Protein AF-A0A2D8VE11-F1 (afdb_monomer_lite)

Foldseek 3Di:
DDDDPPDPPDPDDPVVDVVVVVVVVVVVVVVLVVVLVVQVVCLVVDPDDQPPPDDDPCSVVSNDRCSVSVVVVVVVVVVVVVVVCCCAPPNDRNPDDDPCPVVD

pLDDT: mean 75.74, std 14.11, range [41.53, 95.5]

Secondary structu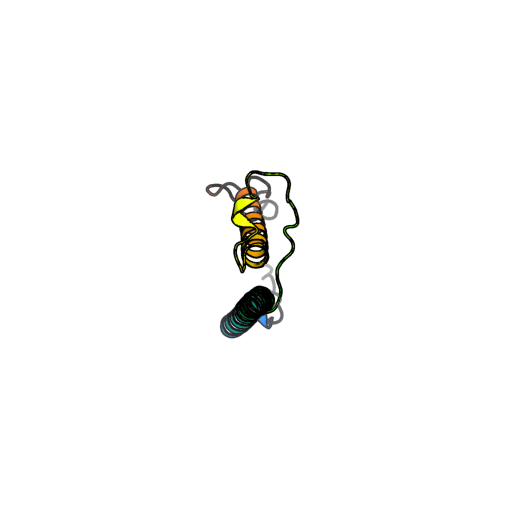re (DSSP, 8-state):
---------PPPPGGGSHHHHHHHHHHHHHHHHHHHHHHHHHHHHS-PPPS-TT--TTTTTTTSTTHHHHHHHHHHHHHHHHHHHHH-BTTB-SSSPPSGGG--

Sequence (104 aa):
MSKTRKKNEEPKRWLDDPANVRKFLRGFYLACVICLLADLVFSIFWHKHEAFPGGGFLAGAESFPMFYGLYGFAACAALILVSKLMRSYKGRSVLMREEDYWSK

Structure (mmCIF, N/CA/C/O backbone):
data_AF-A0A2D8VE11-F1
#
_entry.id   AF-A0A2D8VE11-F1
#
loop_
_atom_site.group_PDB
_atom_site.id
_atom_site.type_symbol
_atom_site.label_atom_id
_atom_site.label_alt_id
_atom_site.label_comp_id
_atom_site.label_asym_id
_atom_site.label_entity_id
_atom_site.label_seq_id
_atom_site.pdbx_PDB_ins_code
_atom_site.Cartn_x
_atom_site.Cartn_y
_atom_site.Cartn_z
_atom_site.occupancy
_atom_site.B_iso_or_equiv
_atom_site.auth_seq_id
_atom_site.auth_comp_id
_atom_site.auth_asym_id
_atom_site.auth_atom_id
_atom_site.pdbx_PDB_model_num
ATOM 1 N N . MET A 1 1 ? -30.081 7.710 43.103 1.00 41.53 1 MET A N 1
ATOM 2 C CA . MET A 1 1 ? -30.799 7.406 41.843 1.00 41.53 1 MET A CA 1
ATOM 3 C C . MET A 1 1 ? -29.781 7.407 40.705 1.00 41.53 1 MET A C 1
ATOM 5 O O . MET A 1 1 ? -29.333 8.468 40.291 1.00 41.53 1 MET A O 1
ATOM 9 N N . SER A 1 2 ? -29.313 6.225 40.299 1.00 42.47 2 SER A N 1
ATOM 10 C CA . SER A 1 2 ? -28.323 6.050 39.227 1.00 42.47 2 SER A CA 1
ATOM 11 C C . SER A 1 2 ? -28.998 6.306 37.877 1.00 42.47 2 SER A C 1
ATOM 13 O O . SER A 1 2 ? -29.929 5.591 37.513 1.00 42.47 2 SER A O 1
ATOM 15 N N . LYS A 1 3 ? -28.590 7.360 37.157 1.00 49.81 3 LYS A N 1
ATOM 16 C CA . LYS A 1 3 ? -29.041 7.611 35.781 1.00 49.81 3 LYS A CA 1
ATOM 17 C C . LYS A 1 3 ? -28.340 6.609 34.864 1.00 49.81 3 LYS A C 1
ATOM 19 O O . LYS A 1 3 ? -27.180 6.799 34.506 1.00 49.81 3 LYS A O 1
ATOM 24 N N . THR A 1 4 ? -29.043 5.552 34.478 1.00 53.69 4 THR A N 1
ATOM 25 C CA . THR A 1 4 ? -28.615 4.604 33.446 1.00 53.69 4 THR A CA 1
ATOM 26 C C . THR A 1 4 ? -28.364 5.380 32.148 1.00 53.69 4 THR A C 1
ATOM 28 O O . THR A 1 4 ? -29.300 5.915 31.551 1.00 53.69 4 THR A O 1
ATOM 31 N N . ARG A 1 5 ? -27.099 5.507 31.717 1.00 60.41 5 ARG A N 1
ATOM 32 C CA . ARG A 1 5 ? -26.772 6.105 30.414 1.00 60.41 5 ARG A CA 1
ATOM 33 C C . ARG A 1 5 ? -27.396 5.223 29.329 1.00 60.41 5 ARG A C 1
ATOM 35 O O . ARG A 1 5 ? -27.011 4.066 29.187 1.00 60.41 5 ARG A O 1
ATOM 42 N N . LYS A 1 6 ? -28.362 5.755 28.573 1.00 52.25 6 LYS A N 1
ATOM 43 C CA . LYS A 1 6 ? -28.847 5.113 27.344 1.00 52.25 6 LYS A CA 1
ATOM 44 C C . LYS A 1 6 ? -27.664 4.994 26.384 1.00 52.25 6 LYS A C 1
ATOM 46 O O . LYS A 1 6 ? -27.095 6.003 25.975 1.00 52.25 6 LYS A O 1
ATOM 51 N N . LYS A 1 7 ? -27.271 3.763 26.067 1.00 57.72 7 LYS A N 1
ATOM 52 C CA . LYS A 1 7 ? -26.312 3.472 25.004 1.00 57.72 7 LYS A CA 1
ATOM 53 C C . LYS A 1 7 ? -27.037 3.775 23.694 1.00 57.72 7 LYS A C 1
ATOM 55 O O . LYS A 1 7 ? -27.973 3.065 23.349 1.00 57.72 7 LYS A O 1
ATOM 60 N N . ASN A 1 8 ? -26.687 4.877 23.036 1.00 62.06 8 ASN A N 1
ATOM 61 C CA . ASN A 1 8 ? -27.191 5.148 21.695 1.00 62.06 8 ASN A CA 1
ATOM 62 C C . ASN A 1 8 ? -26.701 4.004 20.803 1.00 62.06 8 ASN A C 1
ATOM 64 O O . ASN A 1 8 ? -25.496 3.766 20.723 1.00 62.06 8 ASN A O 1
ATOM 68 N N . GLU A 1 9 ? -27.622 3.247 20.215 1.00 70.38 9 GLU A N 1
ATOM 69 C CA . GLU A 1 9 ? -27.270 2.209 19.254 1.00 70.38 9 GLU A CA 1
ATOM 70 C C . GLU A 1 9 ? -26.739 2.905 18.002 1.00 70.38 9 GLU A C 1
ATOM 72 O O . GLU A 1 9 ? -27.488 3.542 17.262 1.00 70.38 9 GLU A O 1
ATOM 77 N N . GLU A 1 10 ? -25.419 2.873 17.814 1.00 75.50 10 GLU A N 1
ATOM 78 C CA . GLU A 1 10 ? -24.819 3.388 16.592 1.00 75.50 10 GLU A CA 1
ATOM 79 C C . GLU A 1 10 ? -25.332 2.569 15.400 1.00 75.50 10 GLU A C 1
ATOM 81 O O . GLU A 1 10 ? -25.393 1.336 15.477 1.00 75.50 10 GLU A O 1
ATOM 86 N N . PRO A 1 11 ? -25.720 3.223 14.292 1.00 80.31 11 PRO A N 1
ATOM 87 C CA . PRO A 1 11 ? -26.229 2.514 13.133 1.00 80.31 11 PRO A CA 1
ATOM 88 C C . PRO A 1 11 ? -25.133 1.612 12.567 1.00 80.31 11 PRO A C 1
ATOM 90 O O . PRO A 1 11 ? -24.020 2.067 12.297 1.00 80.31 11 PRO A O 1
ATOM 93 N N . LYS A 1 12 ? -25.469 0.334 12.366 1.00 81.31 12 LYS A N 1
ATOM 94 C CA . LYS A 1 12 ? -24.555 -0.677 11.826 1.00 81.31 12 LYS A CA 1
ATOM 95 C C . LYS A 1 12 ? -24.008 -0.218 10.471 1.00 81.31 12 LYS A C 1
ATOM 97 O O . LYS A 1 12 ? -24.776 -0.036 9.522 1.00 81.31 12 LYS A O 1
ATOM 102 N N . ARG A 1 13 ? -22.691 -0.029 10.367 1.00 85.88 13 ARG A N 1
ATOM 103 C CA . ARG A 1 13 ? -22.025 0.432 9.143 1.00 85.88 13 ARG A CA 1
ATOM 104 C C . ARG A 1 13 ? -21.649 -0.759 8.271 1.00 85.88 13 ARG A C 1
ATOM 106 O O . ARG A 1 13 ? -21.371 -1.857 8.741 1.00 85.88 13 ARG A O 1
ATOM 113 N N . TRP A 1 14 ? -21.599 -0.538 6.960 1.00 86.94 14 TRP A N 1
ATOM 114 C CA . TRP A 1 14 ? -21.304 -1.595 5.986 1.00 86.94 14 TRP A CA 1
ATOM 115 C C . TRP A 1 14 ? -19.910 -2.226 6.161 1.00 86.94 14 TRP A C 1
ATOM 117 O O . TRP A 1 14 ? -19.740 -3.420 5.907 1.00 86.94 14 TRP A O 1
ATOM 127 N N . LEU A 1 15 ? -18.934 -1.437 6.625 1.00 87.81 15 LEU A N 1
ATOM 128 C CA . LEU A 1 15 ? -17.557 -1.869 6.887 1.00 87.81 15 LEU A CA 1
ATOM 129 C C . LEU A 1 15 ? -17.367 -2.539 8.259 1.00 87.81 15 LEU A C 1
ATOM 131 O O . LEU A 1 15 ? -16.271 -3.021 8.530 1.00 87.81 15 LEU A O 1
ATOM 135 N N . ASP A 1 16 ? -18.407 -2.615 9.096 1.00 86.19 16 ASP A N 1
ATOM 136 C CA . ASP A 1 16 ? -18.332 -3.330 10.379 1.00 86.19 16 ASP A CA 1
ATOM 137 C C . ASP A 1 16 ? -18.358 -4.853 10.171 1.00 86.19 16 ASP A C 1
ATOM 139 O O . ASP A 1 16 ? -17.885 -5.615 11.014 1.00 86.19 16 ASP A O 1
ATOM 143 N N . ASP A 1 17 ? -18.903 -5.315 9.038 1.00 90.19 17 ASP A N 1
ATOM 144 C CA . ASP A 1 17 ? -18.880 -6.727 8.674 1.00 90.19 17 ASP A CA 1
ATOM 145 C C . ASP A 1 17 ? -17.495 -7.111 8.112 1.00 90.19 17 ASP A C 1
ATOM 147 O O . ASP A 1 17 ? -17.105 -6.631 7.035 1.00 90.19 17 ASP A O 1
ATOM 151 N N . PRO A 1 18 ? -16.757 -8.033 8.765 1.00 89.62 18 PRO A N 1
ATOM 152 C CA . PRO A 1 18 ? -15.449 -8.476 8.288 1.00 89.62 18 PRO A CA 1
ATOM 153 C C . PRO A 1 18 ? -15.501 -9.085 6.879 1.00 89.62 18 PRO A C 1
ATOM 155 O O . PRO A 1 18 ? -14.495 -9.081 6.165 1.00 89.62 18 PRO A O 1
ATOM 158 N N . ALA A 1 19 ? -16.650 -9.602 6.434 1.00 91.94 19 ALA A N 1
ATOM 159 C CA . ALA A 1 19 ? -16.817 -10.089 5.071 1.00 91.94 19 ALA A CA 1
ATOM 160 C C . ALA A 1 19 ? -16.716 -8.965 4.031 1.00 91.94 19 ALA A C 1
ATOM 162 O O . ALA A 1 19 ? -16.105 -9.174 2.980 1.00 91.94 19 ALA A O 1
ATOM 163 N N . ASN A 1 20 ? -17.254 -7.779 4.317 1.00 92.06 20 ASN A N 1
ATOM 164 C CA . ASN A 1 20 ? -17.200 -6.644 3.395 1.00 92.06 20 ASN A CA 1
ATOM 165 C C . ASN A 1 20 ? -15.814 -6.005 3.367 1.00 92.06 20 ASN A C 1
ATOM 167 O O . ASN A 1 20 ? -15.316 -5.692 2.286 1.00 92.06 20 ASN A O 1
ATOM 171 N N . VAL A 1 21 ? -15.134 -5.938 4.515 1.00 92.56 21 VAL A N 1
ATOM 172 C CA . VAL A 1 21 ? -13.728 -5.508 4.582 1.00 92.56 21 VAL A CA 1
ATOM 173 C C . VAL A 1 21 ? -12.841 -6.410 3.720 1.00 92.56 21 VAL A C 1
ATOM 175 O O . VAL A 1 21 ? -12.032 -5.922 2.931 1.00 92.56 21 VAL A O 1
ATOM 178 N N . ARG A 1 22 ? -13.038 -7.736 3.785 1.00 92.50 22 ARG A N 1
ATOM 179 C CA . ARG A 1 22 ? -12.309 -8.687 2.928 1.00 92.50 22 ARG A CA 1
ATOM 180 C C . ARG A 1 22 ? -12.581 -8.469 1.438 1.00 92.50 22 ARG A C 1
ATOM 182 O O . ARG A 1 22 ? -11.653 -8.580 0.643 1.00 92.50 22 ARG A O 1
ATOM 189 N N . LYS A 1 23 ? -13.822 -8.163 1.044 1.00 92.62 23 LYS A N 1
ATOM 190 C CA . LYS A 1 23 ? -14.163 -7.849 -0.358 1.00 92.62 23 LYS A CA 1
ATOM 191 C C . LYS A 1 23 ? -13.474 -6.567 -0.825 1.00 92.62 23 LYS A C 1
ATOM 193 O O . LYS A 1 23 ? -12.895 -6.561 -1.906 1.00 92.62 23 LYS A O 1
ATOM 198 N N . PHE A 1 24 ? -13.487 -5.525 0.004 1.00 93.69 24 PHE A N 1
ATOM 199 C CA . PHE A 1 24 ? -12.816 -4.260 -0.289 1.00 93.69 24 PHE A CA 1
ATOM 200 C C . PHE A 1 24 ? -11.305 -4.450 -0.477 1.00 93.69 24 PHE A C 1
ATOM 202 O O . PHE A 1 24 ? -10.755 -4.040 -1.496 1.00 93.69 24 PHE A O 1
ATOM 209 N N . LEU A 1 25 ? -10.652 -5.161 0.449 1.00 92.31 25 LEU A N 1
ATOM 210 C CA . LEU A 1 25 ? -9.226 -5.489 0.353 1.00 92.31 25 LEU A CA 1
ATOM 211 C C . LEU A 1 25 ? -8.905 -6.290 -0.913 1.00 92.31 25 LEU A C 1
ATOM 213 O O . LEU A 1 25 ? -7.933 -5.986 -1.598 1.00 92.31 25 LEU A O 1
ATOM 217 N N . ARG A 1 26 ? -9.732 -7.283 -1.263 1.00 94.06 26 ARG A N 1
ATOM 218 C CA . ARG A 1 26 ? -9.567 -8.039 -2.514 1.00 94.06 26 ARG A CA 1
ATOM 219 C C . ARG A 1 26 ? -9.658 -7.136 -3.742 1.00 94.06 26 ARG A C 1
ATOM 221 O O . ARG A 1 26 ? -8.833 -7.281 -4.634 1.00 94.06 26 ARG A O 1
ATOM 228 N N . GLY A 1 27 ? -10.616 -6.209 -3.778 1.00 95.50 27 GLY A N 1
ATOM 229 C CA . GLY A 1 27 ? -10.742 -5.235 -4.865 1.00 95.50 27 GLY A CA 1
ATOM 230 C C . GLY A 1 27 ? -9.520 -4.322 -4.977 1.00 95.50 27 GLY A C 1
ATOM 231 O O . GLY A 1 27 ? -9.001 -4.126 -6.071 1.00 95.50 27 GLY A O 1
ATOM 232 N N . PHE A 1 28 ? -9.010 -3.834 -3.844 1.00 91.69 28 PHE A N 1
ATOM 233 C CA . PHE A 1 28 ? -7.786 -3.034 -3.801 1.00 91.69 28 PHE A CA 1
ATOM 234 C C . PHE A 1 28 ? -6.573 -3.807 -4.342 1.00 91.69 28 PHE A C 1
ATOM 236 O O . PHE A 1 28 ? -5.889 -3.321 -5.240 1.00 91.69 28 PHE A O 1
ATOM 243 N N . TYR A 1 29 ? -6.337 -5.033 -3.863 1.00 91.25 29 TYR A N 1
ATOM 244 C CA . TYR A 1 29 ? -5.227 -5.852 -4.360 1.00 91.25 29 TYR A CA 1
ATOM 245 C C . TYR A 1 29 ? -5.386 -6.219 -5.836 1.00 91.25 29 TYR A C 1
ATOM 247 O O . TYR A 1 29 ? -4.396 -6.237 -6.562 1.00 91.25 29 TYR A O 1
ATOM 255 N N . LEU A 1 30 ? -6.615 -6.459 -6.299 1.00 95.31 30 LEU A N 1
ATOM 256 C CA . LEU A 1 30 ? -6.892 -6.687 -7.713 1.00 95.31 30 LEU A CA 1
ATOM 257 C C . LEU A 1 30 ? -6.519 -5.458 -8.554 1.00 95.31 30 LEU A C 1
ATOM 259 O O . LEU A 1 30 ? -5.856 -5.609 -9.575 1.00 95.31 30 LEU A O 1
ATOM 263 N N . ALA A 1 31 ? -6.876 -4.251 -8.107 1.00 92.81 31 ALA A N 1
ATOM 264 C CA . ALA A 1 31 ? -6.489 -3.011 -8.776 1.00 92.81 31 ALA A CA 1
ATOM 265 C C . ALA A 1 31 ? -4.962 -2.835 -8.816 1.00 92.81 31 ALA A C 1
ATOM 267 O O . ALA A 1 31 ? -4.420 -2.503 -9.868 1.00 92.81 31 ALA A O 1
ATOM 268 N N . CYS A 1 32 ? -4.256 -3.133 -7.717 1.00 90.00 32 CYS A N 1
ATOM 269 C CA . CYS A 1 32 ? -2.792 -3.143 -7.713 1.00 90.00 32 CYS A CA 1
ATOM 270 C C . CYS A 1 32 ? -2.241 -4.110 -8.768 1.00 90.00 32 CYS A C 1
ATOM 272 O O . CYS A 1 32 ? -1.429 -3.699 -9.588 1.00 90.00 32 CYS A O 1
ATOM 274 N N . VAL A 1 33 ? -2.710 -5.361 -8.798 1.00 90.88 33 VAL A N 1
ATOM 275 C CA . VAL A 1 33 ? -2.267 -6.360 -9.786 1.00 90.88 33 VAL A CA 1
ATOM 276 C C . VAL A 1 33 ? -2.529 -5.885 -11.215 1.00 90.88 33 VAL A C 1
ATOM 278 O O . VAL A 1 33 ? -1.642 -6.003 -12.055 1.00 90.88 33 VAL A O 1
ATOM 281 N N . ILE A 1 34 ? -3.696 -5.296 -11.492 1.00 92.69 34 ILE A N 1
ATOM 282 C CA . ILE A 1 34 ? -4.020 -4.738 -12.813 1.00 92.69 34 ILE A CA 1
ATOM 283 C C . ILE A 1 34 ? -3.028 -3.636 -13.202 1.00 92.69 34 ILE A C 1
ATOM 285 O O . ILE A 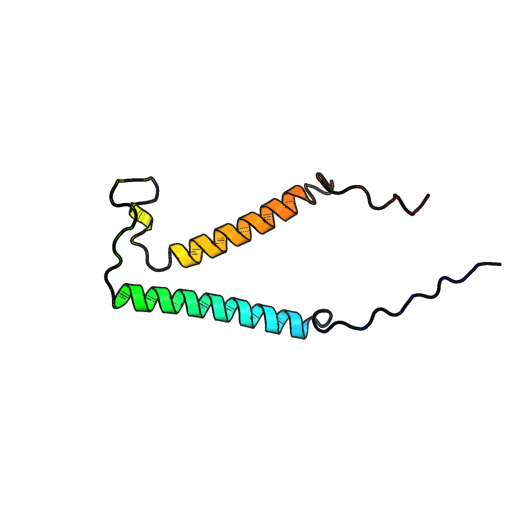1 34 ? -2.524 -3.653 -14.322 1.00 92.69 34 ILE A O 1
ATOM 289 N N . CYS A 1 35 ? -2.698 -2.715 -12.292 1.00 88.19 35 CYS A N 1
ATOM 290 C CA . CYS A 1 35 ? -1.703 -1.674 -12.559 1.00 88.19 35 CYS A CA 1
ATOM 291 C C . CYS A 1 35 ? -0.313 -2.260 -12.854 1.00 88.19 35 CYS A C 1
ATOM 293 O O . CYS A 1 35 ? 0.362 -1.796 -13.771 1.00 88.19 35 CYS A O 1
ATOM 295 N N . LEU A 1 36 ? 0.108 -3.292 -12.115 1.00 86.75 36 LEU A N 1
ATOM 296 C CA . LEU A 1 36 ? 1.396 -3.956 -12.341 1.00 86.75 36 LEU A CA 1
ATOM 297 C C . LEU A 1 36 ? 1.421 -4.701 -13.684 1.00 86.75 36 LEU A C 1
ATOM 299 O O . LEU A 1 36 ? 2.425 -4.655 -14.392 1.00 86.75 36 LEU A O 1
ATOM 303 N N . LEU A 1 37 ? 0.317 -5.355 -14.057 1.00 88.62 37 LEU A N 1
ATOM 304 C CA . LEU A 1 37 ? 0.173 -6.010 -15.359 1.00 88.62 37 LEU A CA 1
ATOM 305 C C . LEU A 1 37 ? 0.173 -4.998 -16.504 1.00 88.62 37 LEU A C 1
ATOM 307 O O . LEU A 1 37 ? 0.825 -5.239 -17.515 1.00 88.62 37 LEU A O 1
ATOM 311 N N . ALA A 1 38 ? -0.515 -3.866 -16.345 1.00 86.81 38 ALA A N 1
ATOM 312 C CA . ALA A 1 38 ? -0.484 -2.789 -17.325 1.00 86.81 38 ALA A CA 1
ATOM 313 C C . ALA A 1 38 ? 0.955 -2.298 -17.532 1.00 86.81 38 ALA A C 1
ATOM 315 O O . ALA A 1 38 ? 1.416 -2.258 -18.669 1.00 86.81 38 ALA A O 1
ATOM 316 N N . ASP A 1 39 ? 1.693 -2.014 -16.453 1.00 80.44 39 ASP A N 1
ATOM 317 C CA . ASP A 1 39 ? 3.091 -1.575 -16.548 1.00 80.44 39 ASP A CA 1
ATOM 318 C C . ASP A 1 39 ? 3.994 -2.627 -17.213 1.00 80.44 39 ASP A C 1
ATOM 320 O O . ASP A 1 39 ? 4.866 -2.273 -18.005 1.00 80.44 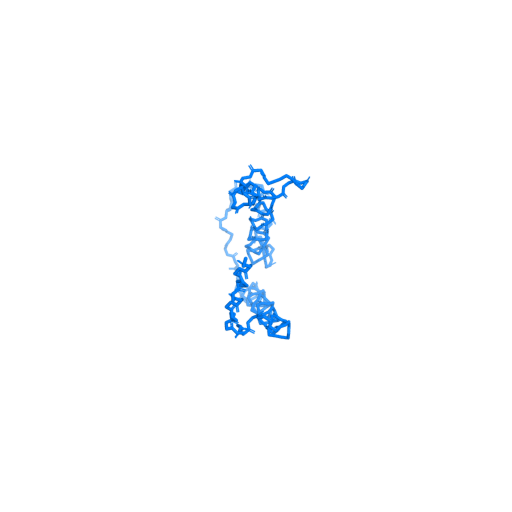39 ASP A O 1
ATOM 324 N N . LEU A 1 40 ? 3.755 -3.919 -16.962 1.00 82.75 40 LEU A N 1
ATOM 325 C CA . LEU A 1 40 ? 4.479 -5.011 -17.615 1.00 82.75 40 LEU A CA 1
ATOM 326 C C . LEU A 1 40 ? 4.193 -5.069 -19.123 1.00 82.75 40 LEU A C 1
ATOM 328 O O . LEU A 1 40 ? 5.122 -5.171 -19.920 1.00 82.75 40 LEU A O 1
ATOM 332 N N . VAL A 1 41 ? 2.921 -4.972 -19.520 1.00 83.50 41 VAL A N 1
ATOM 333 C CA . VAL A 1 41 ? 2.519 -4.952 -20.934 1.00 83.50 41 VAL A CA 1
ATOM 334 C C . VAL A 1 41 ? 3.125 -3.733 -21.629 1.00 83.50 41 VAL A C 1
ATOM 336 O O . VAL A 1 41 ? 3.789 -3.884 -22.651 1.00 83.50 41 VAL A O 1
ATOM 339 N N . PHE A 1 42 ? 2.994 -2.536 -21.053 1.00 78.94 42 PHE A N 1
ATOM 340 C CA . PHE A 1 42 ? 3.611 -1.332 -21.612 1.00 78.94 42 PHE A CA 1
ATOM 341 C C . PHE A 1 42 ? 5.136 -1.446 -21.695 1.00 78.94 42 PHE A C 1
ATOM 343 O O . PHE A 1 42 ? 5.710 -1.001 -22.680 1.00 78.94 42 PHE A O 1
ATOM 350 N N . SER A 1 43 ? 5.791 -2.086 -20.724 1.00 74.94 43 SER A N 1
ATOM 351 C CA . SER A 1 43 ? 7.244 -2.282 -20.739 1.00 74.94 43 SER A CA 1
ATOM 352 C C . SER A 1 43 ? 7.730 -3.277 -21.800 1.00 74.94 43 SER A C 1
ATOM 354 O O . SER A 1 43 ? 8.880 -3.179 -22.218 1.00 74.94 43 SER A O 1
ATOM 356 N N . ILE A 1 44 ? 6.902 -4.244 -22.215 1.00 74.81 44 ILE A N 1
ATOM 357 C CA . ILE A 1 44 ? 7.245 -5.210 -23.275 1.00 74.81 44 ILE A CA 1
ATOM 358 C C . ILE A 1 44 ? 6.987 -4.609 -24.663 1.00 74.81 44 ILE A C 1
ATOM 360 O O . ILE A 1 44 ? 7.773 -4.826 -25.582 1.00 74.81 44 ILE A O 1
ATOM 364 N N . PHE A 1 45 ? 5.893 -3.856 -24.824 1.00 71.56 45 PHE A N 1
ATOM 365 C CA . PHE A 1 45 ? 5.487 -3.293 -26.117 1.00 71.56 45 PHE A CA 1
ATOM 366 C C . PHE A 1 45 ? 6.106 -1.920 -26.425 1.00 71.56 45 PHE A C 1
ATOM 368 O O . PHE A 1 45 ? 6.212 -1.560 -27.595 1.00 71.56 45 PHE A O 1
ATOM 375 N N . TRP A 1 46 ? 6.526 -1.158 -25.411 1.00 66.56 46 TRP A N 1
ATOM 376 C CA . TRP A 1 46 ? 7.096 0.182 -25.560 1.00 66.56 46 TRP A CA 1
ATOM 377 C C . TRP A 1 46 ? 8.445 0.289 -24.846 1.00 66.56 46 TRP A C 1
ATOM 379 O O . TRP A 1 46 ? 8.574 -0.047 -23.670 1.00 66.56 46 TRP A O 1
ATOM 389 N N . HIS A 1 47 ? 9.460 0.813 -25.537 1.00 62.41 47 HIS A N 1
ATOM 390 C CA . HIS A 1 47 ? 10.713 1.195 -24.888 1.00 62.41 47 HIS A CA 1
ATOM 391 C C . HIS A 1 47 ? 10.459 2.366 -23.936 1.00 62.41 47 HIS A C 1
ATOM 393 O O . HIS A 1 47 ? 10.094 3.464 -24.360 1.00 62.41 47 HIS A O 1
ATOM 399 N N . LYS A 1 48 ? 10.637 2.120 -22.635 1.00 59.38 48 LYS A N 1
ATOM 400 C CA . LYS A 1 48 ? 10.615 3.168 -21.615 1.00 59.38 48 LYS A CA 1
ATOM 401 C C . LYS A 1 48 ? 11.828 4.076 -21.823 1.00 59.38 48 LYS A C 1
ATOM 403 O O . LYS A 1 48 ? 12.962 3.612 -21.790 1.00 59.38 48 LYS A O 1
ATOM 408 N N . HIS A 1 49 ? 11.580 5.366 -22.034 1.00 59.09 49 HIS A N 1
ATOM 409 C CA . HIS A 1 49 ? 12.624 6.379 -21.934 1.00 59.09 49 HIS A CA 1
ATOM 410 C C . HIS A 1 49 ? 12.971 6.565 -20.456 1.00 59.09 49 HIS A C 1
ATOM 412 O O . HIS A 1 49 ? 12.094 6.885 -19.654 1.00 59.09 49 HIS A O 1
ATOM 418 N N . GLU A 1 50 ? 14.233 6.333 -20.100 1.00 57.75 50 GLU A N 1
ATOM 419 C CA . GLU A 1 50 ? 14.752 6.590 -18.755 1.00 57.75 50 GLU A CA 1
ATOM 420 C C . GLU A 1 50 ? 14.531 8.065 -18.393 1.00 57.75 50 GLU A C 1
ATOM 422 O O . GLU A 1 50 ? 14.871 8.964 -19.168 1.00 57.75 50 GLU A O 1
ATOM 427 N N . ALA A 1 51 ? 13.931 8.325 -17.229 1.00 61.62 51 ALA A N 1
ATOM 428 C CA . ALA A 1 51 ? 13.636 9.687 -16.790 1.00 61.62 51 ALA A CA 1
ATOM 429 C C . ALA A 1 51 ? 14.896 10.391 -16.256 1.00 61.62 51 ALA A C 1
ATOM 431 O O . ALA A 1 51 ? 14.982 11.620 -16.315 1.00 61.62 51 ALA A O 1
ATOM 432 N N . PHE A 1 52 ? 15.885 9.625 -15.778 1.00 58.62 52 PHE A N 1
ATOM 433 C CA . PHE A 1 52 ? 17.136 10.144 -15.223 1.00 58.62 52 PHE A CA 1
ATOM 434 C C . PHE A 1 52 ? 18.378 9.532 -15.895 1.00 58.62 52 PHE A C 1
ATOM 436 O O . PHE A 1 52 ? 19.071 8.710 -15.296 1.00 58.62 52 PHE A O 1
ATOM 443 N N . PRO A 1 53 ? 18.759 10.007 -17.095 1.00 56.88 53 PRO A N 1
ATOM 444 C CA . PRO A 1 53 ? 19.942 9.518 -17.815 1.00 56.88 53 PRO A CA 1
ATOM 445 C C . PRO A 1 53 ? 21.294 9.866 -17.143 1.00 56.88 53 PRO A C 1
ATOM 447 O O . PRO A 1 53 ? 22.352 9.515 -17.655 1.00 56.88 53 PRO A O 1
ATOM 450 N N . GLY A 1 54 ? 21.290 10.583 -16.009 1.00 56.88 54 GLY A N 1
ATOM 451 C CA . GLY A 1 54 ? 22.463 11.233 -15.402 1.00 56.88 54 GLY A CA 1
ATOM 452 C C . GLY A 1 54 ? 23.109 10.542 -14.192 1.00 56.88 54 GLY A C 1
ATOM 453 O O . GLY A 1 54 ? 23.845 11.203 -13.465 1.00 56.88 54 GLY A O 1
ATOM 454 N N . GLY A 1 55 ? 22.854 9.254 -13.934 1.00 56.19 55 GLY A N 1
ATOM 455 C CA . GLY A 1 55 ? 23.639 8.487 -12.948 1.00 56.19 55 GLY A CA 1
ATOM 456 C C . GLY A 1 55 ? 23.328 8.764 -11.468 1.00 56.19 55 GLY A C 1
ATOM 457 O O . GLY A 1 55 ? 24.229 8.765 -10.631 1.00 56.19 55 GLY A O 1
ATOM 458 N N . GLY A 1 56 ? 22.059 8.991 -11.114 1.00 65.50 56 GLY A N 1
ATOM 459 C CA . GLY A 1 56 ? 21.629 8.964 -9.710 1.00 65.50 56 GLY A CA 1
ATOM 460 C C . GLY A 1 56 ? 21.695 7.550 -9.108 1.00 65.50 56 GLY A C 1
ATOM 461 O O . GLY A 1 56 ? 21.706 6.561 -9.835 1.00 65.50 56 GLY A O 1
ATOM 462 N N . PHE A 1 57 ? 21.666 7.431 -7.774 1.00 63.78 57 PHE A N 1
ATOM 463 C CA . PHE A 1 57 ? 21.704 6.145 -7.042 1.00 63.78 57 PHE A CA 1
ATOM 464 C C . PHE A 1 57 ? 20.646 5.115 -7.505 1.00 63.78 57 PHE A C 1
ATOM 466 O O . PHE A 1 57 ? 20.832 3.916 -7.324 1.00 63.78 57 PHE A O 1
ATOM 473 N N . LEU A 1 58 ? 19.552 5.572 -8.127 1.00 61.12 58 LEU A N 1
ATOM 474 C CA . LEU A 1 58 ? 18.456 4.741 -8.637 1.00 61.12 58 LEU A CA 1
ATOM 475 C C . LEU A 1 58 ? 18.472 4.536 -10.163 1.00 61.12 58 LEU A C 1
ATOM 477 O O . LEU A 1 58 ? 17.616 3.817 -10.668 1.00 61.12 58 LEU A O 1
ATOM 481 N N . ALA A 1 59 ? 19.443 5.097 -10.895 1.00 58.22 59 ALA A N 1
ATOM 482 C CA . ALA A 1 59 ? 19.475 5.053 -12.362 1.00 58.22 59 ALA A CA 1
ATOM 483 C C . ALA A 1 59 ? 19.504 3.614 -12.916 1.00 58.22 59 ALA A C 1
ATOM 485 O O . ALA A 1 59 ? 18.855 3.319 -13.910 1.00 58.22 59 ALA A O 1
ATOM 486 N N . GLY A 1 60 ? 20.169 2.680 -12.225 1.00 59.66 60 GLY A N 1
ATOM 487 C CA . GLY A 1 60 ? 20.160 1.262 -12.609 1.00 59.66 60 GLY A CA 1
ATOM 488 C C . GLY A 1 60 ? 18.840 0.528 -12.328 1.00 59.66 60 GLY A C 1
ATOM 489 O O . GLY A 1 60 ? 18.609 -0.541 -12.887 1.00 59.66 60 GLY A O 1
ATOM 490 N N . ALA A 1 61 ? 17.971 1.075 -11.470 1.00 60.38 61 ALA A N 1
ATOM 491 C CA . ALA A 1 61 ? 16.705 0.453 -11.076 1.00 60.38 61 ALA A CA 1
ATOM 492 C C . ALA A 1 61 ? 15.503 0.926 -11.918 1.00 60.38 61 ALA A C 1
ATOM 494 O O . ALA A 1 61 ? 14.491 0.228 -11.962 1.00 60.38 61 ALA A O 1
ATOM 495 N N . GLU A 1 62 ? 15.608 2.065 -12.615 1.00 59.12 62 GLU A N 1
ATOM 496 C CA . GLU A 1 62 ? 14.539 2.610 -13.478 1.00 59.12 62 GLU A CA 1
ATOM 497 C C . GLU A 1 62 ? 14.245 1.742 -14.704 1.00 59.12 62 GLU A C 1
ATOM 499 O O . GLU A 1 62 ? 13.116 1.720 -15.194 1.00 59.12 62 GLU A O 1
ATOM 504 N N . SER A 1 63 ? 15.239 0.978 -15.161 1.00 62.16 63 SER A N 1
ATOM 505 C CA . SER A 1 63 ? 15.084 0.024 -16.263 1.00 62.16 63 SER A CA 1
ATOM 506 C C . SER A 1 63 ? 14.245 -1.204 -15.865 1.00 62.16 63 SER A C 1
ATOM 508 O O . SER A 1 63 ? 13.827 -1.986 -16.720 1.00 62.16 63 SER A O 1
ATOM 510 N N . PHE A 1 64 ? 13.971 -1.399 -14.566 1.00 66.25 64 PHE A N 1
ATOM 511 C CA . PHE A 1 64 ? 13.216 -2.559 -14.109 1.00 66.25 64 PHE A CA 1
ATOM 512 C C . PHE A 1 64 ? 11.714 -2.387 -14.405 1.00 66.25 64 PHE A C 1
ATOM 514 O O . PHE A 1 64 ? 11.101 -1.396 -13.980 1.00 66.25 64 PHE A O 1
ATOM 521 N N . PRO A 1 65 ? 11.069 -3.355 -15.087 1.00 68.31 65 PRO A N 1
ATOM 522 C CA . PRO A 1 65 ? 9.618 -3.341 -15.232 1.00 68.31 65 PRO A CA 1
ATOM 523 C C . PRO A 1 65 ? 8.989 -3.346 -13.836 1.00 68.31 65 PRO A C 1
ATOM 525 O O . PRO A 1 65 ? 9.510 -3.999 -12.935 1.00 68.31 65 PRO A O 1
ATOM 528 N N . MET A 1 66 ? 7.872 -2.640 -13.634 1.00 73.50 66 MET A N 1
ATOM 529 C CA . MET A 1 66 ? 7.152 -2.553 -12.355 1.00 73.50 66 MET A CA 1
ATOM 530 C C . MET A 1 66 ? 7.742 -1.600 -11.297 1.00 73.50 66 MET A C 1
ATOM 532 O O . MET A 1 66 ? 7.104 -1.395 -10.259 1.00 73.50 66 MET A O 1
ATOM 536 N N . PHE A 1 67 ? 8.899 -0.968 -11.544 1.00 77.06 67 PHE A N 1
ATOM 537 C CA . PHE A 1 67 ? 9.597 -0.133 -10.554 1.00 77.06 67 PHE A CA 1
ATOM 538 C C . PHE A 1 67 ? 8.696 0.930 -9.900 1.00 77.06 67 PHE A C 1
ATOM 540 O O . PHE A 1 67 ? 8.544 0.948 -8.680 1.00 77.06 67 PHE A O 1
ATOM 547 N N . TYR A 1 68 ? 8.031 1.772 -10.696 1.00 76.94 68 TYR A N 1
ATOM 548 C CA . TYR A 1 68 ? 7.208 2.871 -10.174 1.00 76.94 68 TYR A CA 1
ATOM 549 C C . TYR A 1 68 ? 5.953 2.395 -9.433 1.00 76.94 68 TYR A C 1
ATOM 551 O O . TYR A 1 68 ? 5.579 2.983 -8.417 1.00 76.94 68 TYR A O 1
ATOM 559 N N . GLY A 1 69 ? 5.318 1.316 -9.905 1.00 83.00 69 GLY A N 1
ATOM 560 C CA . GLY A 1 69 ? 4.150 0.733 -9.240 1.00 83.00 69 GLY A CA 1
ATOM 561 C C . GLY A 1 69 ? 4.503 0.183 -7.858 1.00 83.00 69 GLY A C 1
ATOM 562 O O . GLY A 1 69 ? 3.804 0.448 -6.877 1.00 83.00 69 GLY A O 1
ATOM 563 N N . LEU A 1 70 ? 5.632 -0.524 -7.762 1.00 83.56 70 LEU A N 1
ATOM 564 C CA . LEU A 1 70 ? 6.117 -1.077 -6.502 1.00 83.56 70 LEU A CA 1
ATOM 565 C C . LEU A 1 70 ? 6.630 0.020 -5.559 1.00 83.56 70 LEU A C 1
ATOM 567 O O . LEU A 1 70 ? 6.320 -0.001 -4.367 1.00 83.56 70 LEU A O 1
ATOM 571 N N . TYR A 1 71 ? 7.348 1.008 -6.098 1.00 83.50 71 TYR A N 1
ATOM 572 C CA . TYR A 1 71 ? 7.831 2.166 -5.351 1.00 83.50 71 TYR A CA 1
ATOM 573 C C . TYR A 1 71 ? 6.676 2.971 -4.747 1.00 83.50 71 TYR A C 1
ATOM 575 O O . TYR A 1 71 ? 6.692 3.260 -3.552 1.00 83.50 71 TYR A O 1
ATOM 583 N N . GLY A 1 72 ? 5.637 3.277 -5.531 1.00 85.12 72 GLY A N 1
ATOM 584 C CA . GLY A 1 72 ? 4.463 4.002 -5.044 1.00 85.12 72 GLY A CA 1
ATOM 585 C C . GLY A 1 72 ? 3.728 3.250 -3.931 1.00 85.12 72 GLY A C 1
ATOM 586 O O . GLY A 1 72 ? 3.380 3.841 -2.905 1.00 85.12 72 GLY A O 1
ATOM 587 N N . PHE A 1 73 ? 3.550 1.933 -4.087 1.00 87.62 73 PHE A N 1
ATOM 588 C CA . PHE A 1 73 ? 2.951 1.092 -3.049 1.00 87.62 73 PHE A CA 1
ATOM 589 C C . PHE A 1 73 ? 3.795 1.074 -1.767 1.00 87.62 73 PHE A C 1
ATOM 591 O O . PHE A 1 73 ? 3.266 1.298 -0.675 1.00 87.62 73 PHE A O 1
ATOM 598 N N . ALA A 1 74 ? 5.107 0.862 -1.895 1.00 90.12 74 ALA A N 1
ATOM 599 C CA . ALA A 1 74 ? 6.032 0.846 -0.768 1.00 90.12 74 ALA A CA 1
ATOM 600 C C . ALA A 1 74 ? 6.084 2.202 -0.050 1.00 90.12 74 ALA A C 1
ATOM 602 O O . ALA A 1 74 ? 6.040 2.237 1.179 1.00 90.12 74 ALA A O 1
ATOM 603 N N . ALA A 1 75 ? 6.101 3.312 -0.792 1.00 90.25 75 ALA A N 1
ATOM 604 C CA . ALA A 1 75 ? 6.079 4.662 -0.236 1.00 90.25 75 ALA A CA 1
ATOM 605 C C . ALA A 1 75 ? 4.795 4.923 0.567 1.00 90.25 75 ALA A C 1
ATOM 607 O O . ALA A 1 75 ? 4.859 5.397 1.703 1.00 90.25 75 ALA A O 1
ATOM 608 N N . CYS A 1 76 ? 3.630 4.547 0.027 1.00 90.88 76 CYS A N 1
ATO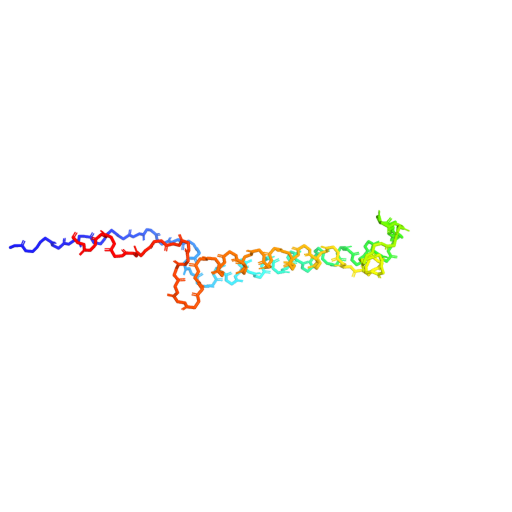M 609 C CA . CYS A 1 76 ? 2.361 4.648 0.752 1.00 90.88 76 CYS A CA 1
ATOM 610 C C . CYS A 1 76 ? 2.347 3.777 2.018 1.00 90.88 76 CYS A C 1
ATOM 612 O O . CYS A 1 76 ? 1.960 4.247 3.090 1.00 90.88 76 CYS A O 1
ATOM 614 N N . ALA A 1 77 ? 2.797 2.523 1.925 1.00 91.88 77 ALA A N 1
ATOM 615 C CA . ALA A 1 77 ? 2.860 1.623 3.073 1.00 91.88 77 ALA A CA 1
ATOM 616 C C . ALA A 1 77 ? 3.809 2.159 4.158 1.00 91.88 77 ALA A C 1
ATOM 618 O O . ALA A 1 77 ? 3.447 2.185 5.336 1.00 91.88 77 ALA A O 1
ATOM 619 N N . ALA A 1 78 ? 4.987 2.649 3.765 1.00 93.81 78 ALA A N 1
ATOM 620 C CA . ALA A 1 78 ? 5.947 3.276 4.663 1.00 93.81 78 ALA A CA 1
ATOM 621 C C . ALA A 1 78 ? 5.340 4.494 5.373 1.00 93.81 78 ALA A C 1
ATOM 623 O O . ALA A 1 78 ? 5.471 4.614 6.589 1.00 93.81 78 ALA A O 1
ATOM 624 N N . LEU A 1 79 ? 4.603 5.348 4.659 1.00 92.62 79 LEU A N 1
ATOM 625 C CA . LEU A 1 79 ? 3.947 6.525 5.235 1.00 92.62 79 LEU A CA 1
ATOM 626 C C . LEU A 1 79 ? 2.909 6.142 6.301 1.00 92.62 79 LEU A C 1
ATOM 628 O O . LEU A 1 79 ? 2.871 6.739 7.381 1.00 92.62 79 LEU A O 1
ATOM 632 N N . ILE A 1 80 ? 2.106 5.106 6.043 1.00 91.00 80 ILE A N 1
ATOM 633 C CA . ILE A 1 80 ? 1.140 4.577 7.018 1.00 91.00 80 ILE A CA 1
ATOM 634 C C . ILE A 1 80 ? 1.864 3.998 8.240 1.00 91.00 80 ILE A C 1
ATOM 636 O O . ILE A 1 80 ? 1.456 4.254 9.376 1.00 91.00 80 ILE A O 1
ATOM 640 N N . LEU A 1 81 ? 2.943 3.239 8.031 1.00 90.69 81 LEU A N 1
ATOM 641 C CA . LEU A 1 81 ? 3.740 2.666 9.117 1.00 90.69 81 LEU A CA 1
ATOM 642 C C . LEU A 1 81 ? 4.385 3.750 9.981 1.00 90.69 81 LEU A C 1
ATOM 644 O O . LEU A 1 81 ? 4.286 3.677 11.205 1.00 90.69 81 LEU A O 1
ATOM 648 N N . VAL A 1 82 ? 4.970 4.779 9.367 1.00 91.00 82 VAL A N 1
ATOM 649 C CA . VAL A 1 82 ? 5.531 5.940 10.072 1.00 91.00 82 VAL A CA 1
ATOM 650 C C . VAL A 1 82 ? 4.438 6.667 10.850 1.00 91.00 82 VAL A C 1
ATOM 652 O O . VAL A 1 82 ? 4.617 6.961 12.027 1.00 91.00 82 VAL A O 1
ATOM 655 N N . SER A 1 83 ? 3.265 6.871 10.249 1.00 87.56 83 SER A N 1
ATOM 656 C CA . SER A 1 83 ? 2.124 7.499 10.925 1.00 87.56 83 SER A CA 1
ATOM 657 C C . SER A 1 83 ? 1.668 6.687 12.143 1.00 87.56 83 SER A C 1
ATOM 659 O O . SER A 1 83 ? 1.377 7.242 13.206 1.00 87.56 83 SER A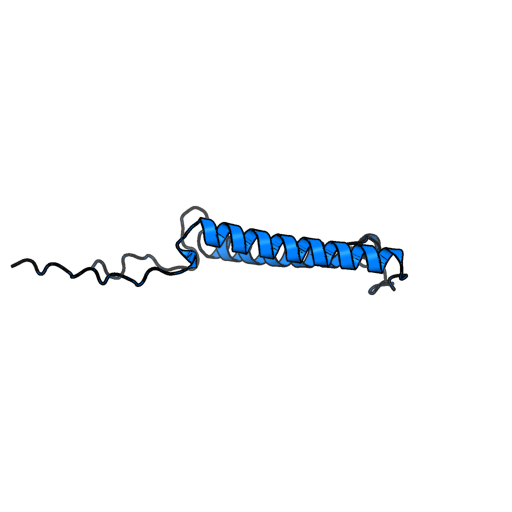 O 1
ATOM 661 N N . LYS A 1 84 ? 1.648 5.354 12.028 1.00 84.94 84 LYS A N 1
ATOM 662 C CA . LYS A 1 84 ? 1.331 4.452 13.142 1.00 84.94 84 LYS A CA 1
ATOM 663 C C . LYS A 1 84 ? 2.413 4.481 14.223 1.00 84.94 84 LYS A C 1
ATOM 665 O O . LYS A 1 84 ? 2.067 4.488 15.403 1.00 84.94 84 LYS A O 1
ATOM 670 N N . LEU A 1 85 ? 3.683 4.564 13.829 1.00 86.75 85 LEU A N 1
ATOM 671 C CA . LEU A 1 85 ? 4.827 4.703 14.729 1.00 86.75 85 LEU A CA 1
ATOM 672 C C . LEU A 1 85 ? 4.751 6.009 15.529 1.00 86.75 85 LEU A C 1
ATOM 674 O O . LEU A 1 85 ? 4.894 5.991 16.747 1.00 86.75 85 LEU A O 1
ATOM 678 N N . MET A 1 86 ? 4.456 7.128 14.862 1.00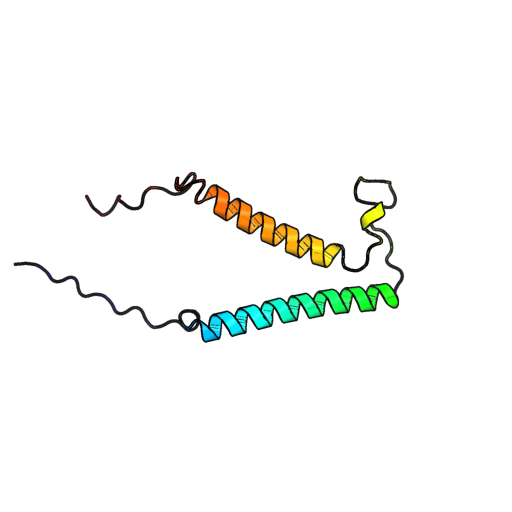 85.44 86 MET A N 1
ATOM 679 C CA . MET A 1 86 ? 4.267 8.434 15.503 1.00 85.44 86 MET A CA 1
ATOM 680 C C . MET A 1 86 ? 3.056 8.444 16.443 1.00 85.44 86 MET A C 1
ATOM 682 O O . MET A 1 86 ? 3.070 9.109 17.479 1.00 85.44 86 MET A O 1
ATOM 686 N N . ARG A 1 87 ? 1.996 7.700 16.104 1.00 81.25 87 ARG A N 1
ATOM 687 C CA . ARG A 1 87 ? 0.801 7.596 16.946 1.00 81.25 87 ARG A CA 1
ATOM 688 C C . ARG A 1 87 ? 1.034 6.747 18.195 1.00 81.25 87 ARG A C 1
ATOM 690 O O . ARG A 1 87 ? 0.569 7.133 19.261 1.00 81.25 87 ARG A O 1
ATOM 697 N N . SER A 1 88 ? 1.693 5.597 18.073 1.00 71.06 88 SER A N 1
ATOM 698 C CA . SER A 1 88 ? 1.900 4.647 19.170 1.00 71.06 88 SER A CA 1
ATOM 699 C C . SER A 1 88 ? 3.266 3.983 19.024 1.00 71.06 88 SER A C 1
ATOM 701 O O . SER A 1 88 ? 3.436 3.013 18.283 1.00 71.06 88 SER A O 1
ATOM 703 N N . TYR A 1 89 ? 4.254 4.515 19.739 1.00 75.81 89 TYR A N 1
ATOM 704 C CA . TYR A 1 89 ? 5.590 3.936 19.797 1.00 75.81 89 TYR A CA 1
ATOM 705 C C . TYR A 1 89 ? 5.760 3.215 21.133 1.00 75.81 89 TYR A C 1
ATOM 707 O O . TYR A 1 89 ? 5.706 3.840 22.190 1.00 75.81 89 TYR A O 1
ATOM 715 N N . LYS A 1 90 ? 5.953 1.888 21.102 1.00 68.69 90 LYS A N 1
ATOM 716 C CA . LYS A 1 90 ? 6.177 1.050 22.302 1.00 68.69 90 LYS A CA 1
ATOM 717 C C . LYS A 1 90 ? 5.127 1.239 23.417 1.00 68.69 90 LYS A C 1
ATOM 719 O O . LYS A 1 90 ? 5.466 1.251 24.595 1.00 68.69 90 LYS A O 1
ATOM 724 N N . GLY A 1 91 ? 3.856 1.415 23.054 1.00 67.94 91 GLY A N 1
ATOM 725 C CA . GLY A 1 91 ? 2.771 1.608 24.026 1.00 67.94 91 GLY A CA 1
ATOM 726 C C . GLY A 1 91 ? 2.678 3.020 24.611 1.00 67.94 91 GLY A C 1
ATOM 727 O O . GLY A 1 91 ? 1.806 3.269 25.435 1.00 67.94 91 GLY A O 1
ATOM 728 N N . ARG A 1 92 ? 3.522 3.960 24.166 1.00 63.78 92 ARG A N 1
ATOM 729 C CA . ARG A 1 92 ? 3.389 5.388 24.471 1.00 63.78 92 ARG A CA 1
ATOM 730 C C . ARG A 1 92 ? 2.806 6.103 23.263 1.00 63.78 92 ARG A C 1
ATOM 732 O O . ARG A 1 92 ? 3.323 5.994 22.147 1.00 63.78 92 ARG A O 1
ATOM 739 N N . SER A 1 93 ? 1.714 6.823 23.476 1.00 63.91 93 SER A N 1
ATOM 740 C CA . SER A 1 93 ? 1.162 7.721 22.475 1.00 63.91 93 SER A CA 1
ATOM 741 C C . SER A 1 93 ? 2.067 8.950 22.379 1.00 63.91 93 SER A C 1
ATOM 743 O O . SER A 1 93 ? 1.967 9.873 23.175 1.00 63.91 93 SER A O 1
ATOM 745 N N . VAL A 1 94 ? 3.027 8.926 21.448 1.00 67.62 94 VAL A N 1
ATOM 746 C CA . VAL A 1 94 ? 4.026 10.006 21.323 1.00 67.62 94 VAL A CA 1
ATOM 747 C C . VAL A 1 94 ? 3.351 11.314 20.918 1.00 67.62 94 VAL A C 1
ATOM 749 O O . VAL A 1 94 ? 3.689 12.368 21.444 1.00 67.62 94 VAL A O 1
ATOM 752 N N . LEU A 1 95 ? 2.379 11.233 20.005 1.00 70.62 95 LEU A N 1
ATOM 753 C CA . LEU A 1 95 ? 1.635 12.393 19.517 1.00 70.62 95 LEU A CA 1
ATOM 754 C C . LEU A 1 95 ? 0.208 12.489 20.077 1.00 70.62 95 LEU A C 1
ATOM 756 O O . LEU A 1 95 ? -0.346 13.581 20.164 1.00 70.62 95 LEU A O 1
ATOM 760 N N . MET A 1 96 ? -0.412 11.358 20.429 1.00 69.12 96 MET A N 1
ATOM 761 C CA . MET A 1 96 ? -1.773 11.364 20.970 1.00 69.12 96 MET A CA 1
ATOM 762 C C . MET A 1 96 ? -1.781 11.569 22.484 1.00 69.12 96 MET A C 1
ATOM 764 O O . MET A 1 96 ? -0.957 11.027 23.214 1.00 69.12 96 MET A O 1
ATOM 768 N N . ARG A 1 97 ? -2.749 12.358 22.946 1.00 70.00 97 ARG A N 1
ATOM 769 C CA . ARG A 1 97 ? -3.002 12.599 24.364 1.00 70.00 97 ARG A CA 1
ATOM 770 C C . ARG A 1 97 ? -3.703 11.397 24.996 1.00 70.00 97 ARG A C 1
ATOM 772 O O . ARG A 1 97 ? -4.487 10.736 24.324 1.00 70.00 97 ARG A O 1
ATOM 779 N N . GLU A 1 98 ? -3.444 11.161 26.279 1.00 68.50 98 GLU A N 1
ATOM 780 C CA . GLU A 1 98 ? -4.097 10.107 27.059 1.00 68.50 98 GLU A CA 1
ATOM 781 C C . GLU A 1 98 ? -5.625 10.266 27.062 1.00 68.50 98 GLU A C 1
ATOM 783 O O . GLU A 1 98 ? -6.162 11.377 27.136 1.00 68.50 98 GLU A O 1
ATOM 788 N N . GLU A 1 99 ? -6.322 9.135 26.959 1.00 67.81 99 GLU A N 1
ATOM 789 C CA . GLU A 1 99 ? -7.774 9.072 26.750 1.00 67.81 99 GLU A CA 1
ATOM 790 C C . GLU A 1 99 ? -8.568 9.307 28.056 1.00 67.81 99 GLU A C 1
ATOM 792 O O . GLU A 1 99 ? -9.777 9.542 28.026 1.00 67.81 99 GLU A O 1
ATOM 797 N N . ASP A 1 100 ? -7.869 9.376 29.196 1.00 65.81 100 ASP A N 1
ATOM 798 C CA . ASP A 1 100 ? -8.405 9.527 30.560 1.00 65.81 100 ASP A CA 1
ATOM 799 C C . ASP A 1 100 ? -8.870 10.951 30.921 1.00 65.81 100 ASP A C 1
ATOM 801 O O . ASP A 1 100 ? -9.081 11.299 32.081 1.00 65.81 100 ASP A O 1
ATOM 805 N N . TYR A 1 101 ? -9.043 11.835 29.942 1.00 59.19 101 TYR A N 1
ATOM 806 C CA . TYR A 1 101 ? -9.449 13.212 30.226 1.00 59.19 101 TYR A CA 1
ATOM 807 C C . TYR A 1 101 ? -10.914 13.369 30.637 1.00 59.19 101 TYR A C 1
ATOM 809 O O . TYR A 1 101 ? -11.258 14.321 31.331 1.00 59.19 101 TYR A O 1
ATOM 817 N N . TRP A 1 102 ? -11.779 12.461 30.193 1.00 58.78 102 TRP A N 1
ATOM 818 C CA . TRP A 1 102 ? -13.225 12.530 30.430 1.00 58.78 102 TRP A CA 1
ATOM 819 C C . TRP A 1 102 ? -13.682 11.668 31.612 1.00 58.78 102 TRP A C 1
ATOM 821 O O . TRP A 1 102 ? -14.882 11.553 31.859 1.00 58.78 102 TRP A O 1
ATOM 831 N N . SER A 1 103 ? -12.739 11.031 32.309 1.00 62.81 103 SER A N 1
ATOM 832 C CA . SER A 1 103 ? -12.974 10.164 33.465 1.00 62.81 103 SER A CA 1
ATOM 833 C C . SER A 1 103 ? -12.674 10.841 34.812 1.00 62.81 103 SER A C 1
ATOM 835 O O . SER A 1 103 ? -12.719 10.166 35.839 1.00 62.81 103 SER A O 1
ATOM 837 N N . LYS A 1 104 ? -12.420 12.159 34.827 1.00 53.84 104 LYS A N 1
ATOM 838 C CA . LYS A 1 104 ? -12.426 12.993 36.042 1.00 53.84 104 LYS A CA 1
ATOM 839 C C . LYS A 1 104 ? -13.760 13.698 36.247 1.00 53.84 104 LYS A C 1
ATOM 841 O O . LYS A 1 104 ? -14.349 14.145 35.239 1.00 53.84 104 LYS A O 1
#

Radius of gyration: 23.16 Å; chains: 1; bounding box: 54×23×68 Å